Protein AF-A0AB74M9A1-F1 (afdb_monomer_lite)

InterPro domains:
  IPR001123 Amino acid exporter protein, LeuE-type [PF01810] (1-118)
  IPR001123 Amino acid exporter protein, LeuE-type [PTHR30086] (1-118)

Secondary structure (DSSP, 8-state):
-HHHHHHHHHHHHHHHHHHHTT----------TTHHHHT-HHHHHHHHHHHHHH--TTS-HHHHHHHHHHHHHHHHHHHHHHHHHHHHHHHTT--HHHHHHHHHHHHHHHHHHHHHHHH-

Foldseek 3Di:
DLVCLLVQLVVLLVVLVVLLVVPPPVPPPVDVPPVPVVPPVVVVVVCVVVLVVQADPVDDRVVSNVVVVVVVVVVVVVVVVVVVVVCVVCVVVDDPVNVSVVSNVVSVVSNVVSVVSNVD

Radius of gyration: 18.95 Å; chains: 1; bounding box: 34×35×53 Å

Organism: Escherichia coli (NCBI:txid562)

Sequence (120 aa):
FHIIKIFGGGYLIYIGLMGLINKKNKQRKEQKPFLIPLLNPKAYLFFAALIPTFIDNNTNITLNFFILGVLFIFISFLTDLIYIAISLTIRDKLTPSFSRYISICSSIFILGTGIYFIFT

Structure (mmCIF, N/CA/C/O backbone):
data_AF-A0AB74M9A1-F1
#
_entry.id   AF-A0AB74M9A1-F1
#
loop_
_atom_site.group_PDB
_atom_site.id
_atom_site.type_symbol
_atom_site.label_atom_id
_atom_site.label_alt_id
_atom_site.label_comp_id
_atom_site.label_asym_id
_atom_site.label_entity_id
_atom_site.label_seq_id
_atom_site.pdbx_PDB_ins_code
_atom_site.Cartn_x
_atom_site.Cartn_y
_atom_site.Cartn_z
_atom_site.occupancy
_atom_site.B_iso_or_equiv
_atom_site.auth_seq_id
_atom_site.auth_comp_id
_atom_site.auth_asym_id
_atom_site.auth_atom_id
_atom_site.pdbx_PDB_model_num
ATOM 1 N N . PHE A 1 1 ? -15.292 -18.903 5.356 1.00 71.56 1 PHE A N 1
ATOM 2 C CA . PHE A 1 1 ? -13.881 -18.490 5.173 1.00 71.56 1 PHE A CA 1
ATOM 3 C C . PHE A 1 1 ? -13.184 -19.155 3.981 1.00 71.56 1 PHE A C 1
ATOM 5 O O . PHE A 1 1 ? -12.481 -18.449 3.271 1.00 71.56 1 PHE A O 1
ATOM 12 N N . HIS A 1 2 ? -13.406 -20.445 3.684 1.00 79.88 2 HIS A N 1
ATOM 13 C CA . HIS A 1 2 ? -12.772 -21.125 2.533 1.00 79.88 2 HIS A CA 1
ATOM 14 C C . HIS A 1 2 ? -13.041 -20.489 1.161 1.00 79.88 2 HIS A C 1
ATOM 16 O O . HIS A 1 2 ? -12.115 -20.336 0.374 1.00 79.88 2 HIS A O 1
ATOM 22 N N . ILE A 1 3 ? -14.276 -20.057 0.894 1.00 82.69 3 ILE A N 1
ATOM 23 C CA . ILE A 1 3 ? -14.635 -19.395 -0.374 1.00 82.69 3 ILE A CA 1
ATOM 24 C C . ILE A 1 3 ? -13.776 -18.138 -0.586 1.00 82.69 3 ILE A C 1
ATOM 26 O O . ILE A 1 3 ? -13.178 -17.959 -1.640 1.00 82.69 3 ILE A O 1
ATOM 30 N N . ILE A 1 4 ? -13.628 -17.312 0.453 1.00 81.19 4 ILE A N 1
ATOM 31 C CA . ILE A 1 4 ? -12.816 -16.086 0.414 1.00 81.19 4 ILE A CA 1
ATOM 32 C C . ILE A 1 4 ? -11.333 -16.410 0.164 1.00 81.19 4 ILE A C 1
ATOM 34 O O . ILE A 1 4 ? -10.677 -15.696 -0.592 1.00 81.19 4 ILE A O 1
ATOM 38 N N . LYS A 1 5 ? -10.813 -17.502 0.744 1.00 81.62 5 LYS A N 1
ATOM 39 C CA . LYS A 1 5 ? -9.429 -17.960 0.532 1.00 81.62 5 LYS A CA 1
ATOM 40 C C . LYS A 1 5 ? -9.173 -18.394 -0.909 1.00 81.62 5 LYS A C 1
ATOM 42 O O . LYS A 1 5 ? -8.201 -17.952 -1.512 1.00 81.62 5 LYS A O 1
ATOM 47 N N . ILE A 1 6 ? -10.078 -19.187 -1.482 1.00 85.94 6 ILE A N 1
ATOM 48 C CA . ILE A 1 6 ? -9.965 -19.676 -2.863 1.00 85.94 6 ILE A CA 1
ATOM 49 C C . ILE A 1 6 ? -10.044 -18.513 -3.857 1.00 85.94 6 ILE A C 1
ATOM 51 O O . ILE A 1 6 ? -9.191 -18.401 -4.734 1.00 85.94 6 ILE A O 1
ATOM 55 N N . PHE A 1 7 ? -11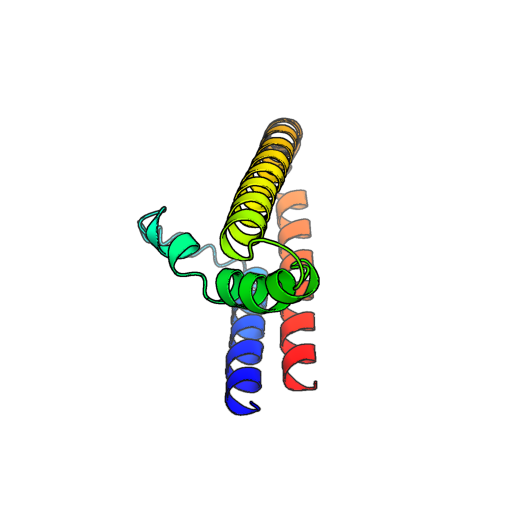.016 -17.607 -3.696 1.00 85.19 7 PHE A N 1
ATOM 56 C CA . PHE A 1 7 ? -11.138 -16.433 -4.565 1.00 85.19 7 PHE A CA 1
ATOM 57 C C . PHE A 1 7 ? -9.949 -15.473 -4.416 1.00 85.19 7 PHE A C 1
ATOM 59 O O . PHE A 1 7 ? -9.390 -15.028 -5.417 1.00 85.19 7 PHE A O 1
ATOM 66 N N . GLY A 1 8 ? -9.529 -15.176 -3.182 1.00 82.19 8 GLY A N 1
ATOM 67 C CA . GLY A 1 8 ? -8.402 -14.282 -2.914 1.00 82.19 8 GLY A CA 1
ATOM 68 C C . GLY A 1 8 ? -7.069 -14.840 -3.416 1.00 82.19 8 GLY A C 1
ATOM 69 O O . GLY A 1 8 ? -6.321 -14.139 -4.094 1.00 82.19 8 GLY A O 1
ATOM 70 N N . GLY A 1 9 ? -6.790 -16.115 -3.144 1.00 86.31 9 GLY A N 1
ATOM 71 C CA . GLY A 1 9 ? -5.580 -16.786 -3.612 1.00 86.31 9 GLY A CA 1
ATOM 72 C C . GLY A 1 9 ? -5.562 -16.981 -5.128 1.00 86.31 9 GLY A C 1
ATOM 73 O O . GLY A 1 9 ? -4.551 -16.694 -5.767 1.00 86.31 9 GLY A O 1
ATOM 74 N N . GLY A 1 10 ? -6.695 -17.357 -5.731 1.00 87.62 10 GLY A N 1
ATOM 75 C CA . GLY A 1 10 ? -6.838 -17.452 -7.186 1.00 87.62 10 GLY A CA 1
ATOM 76 C C . GLY A 1 10 ? -6.596 -16.112 -7.889 1.00 87.62 10 GLY A C 1
ATOM 77 O O . GLY A 1 10 ? -5.912 -16.061 -8.911 1.00 87.62 10 GLY A O 1
ATOM 78 N N . TYR A 1 11 ? -7.072 -15.008 -7.304 1.00 86.00 11 TYR A N 1
ATOM 79 C CA . TYR A 1 11 ? -6.801 -13.659 -7.804 1.00 86.00 11 TYR A CA 1
ATOM 80 C C . TYR A 1 11 ? -5.311 -13.287 -7.738 1.00 86.00 11 TYR A C 1
ATOM 82 O O . TYR A 1 11 ? -4.771 -12.736 -8.698 1.00 86.00 11 TYR A O 1
ATOM 90 N N . LEU A 1 12 ? -4.626 -13.619 -6.639 1.00 86.12 12 LEU A N 1
ATOM 91 C CA . LEU A 1 12 ? -3.183 -13.390 -6.502 1.00 86.12 12 LEU A CA 1
ATOM 92 C C . LEU A 1 12 ? -2.387 -14.197 -7.533 1.00 86.12 12 LEU A C 1
ATOM 94 O O . LEU A 1 12 ? -1.503 -13.646 -8.189 1.00 86.12 12 LEU A O 1
ATOM 98 N N . ILE A 1 13 ? -2.747 -15.466 -7.746 1.00 88.62 13 ILE A N 1
ATOM 99 C CA . ILE A 1 13 ? -2.129 -16.308 -8.778 1.00 88.62 13 ILE A CA 1
ATOM 100 C C . ILE A 1 13 ? -2.333 -15.692 -10.167 1.00 88.62 13 ILE A C 1
ATOM 102 O O . ILE A 1 13 ? -1.383 -15.573 -10.940 1.00 88.62 13 ILE A O 1
ATOM 106 N N . TYR A 1 14 ? -3.546 -15.228 -10.474 1.00 87.38 14 TYR A N 1
ATOM 107 C CA . TYR A 1 14 ? -3.833 -14.555 -11.739 1.00 87.38 14 TYR A CA 1
ATOM 108 C C . TYR A 1 14 ? -2.959 -13.307 -11.952 1.00 87.38 14 TYR A C 1
ATOM 110 O O . TYR A 1 14 ? -2.336 -13.166 -13.007 1.00 87.38 14 TYR A O 1
ATOM 118 N N . ILE A 1 15 ? -2.853 -12.423 -10.951 1.00 83.50 15 ILE A N 1
ATOM 119 C CA . ILE A 1 15 ? -2.007 -11.220 -11.038 1.00 83.50 15 ILE A CA 1
ATOM 120 C C . ILE A 1 15 ? -0.539 -11.586 -11.226 1.00 83.50 15 ILE A C 1
ATOM 122 O O . ILE A 1 15 ? 0.130 -10.994 -12.073 1.00 83.50 15 ILE A O 1
ATOM 126 N N . GLY A 1 16 ? -0.028 -12.541 -10.450 1.00 84.62 16 GLY A N 1
ATOM 127 C CA . GLY A 1 16 ? 1.374 -12.925 -10.528 1.00 84.62 16 GLY A CA 1
ATOM 128 C C . GLY A 1 16 ? 1.733 -13.548 -11.883 1.00 84.62 16 GLY A C 1
ATOM 129 O O . GLY A 1 16 ? 2.748 -13.182 -12.471 1.00 84.62 16 GLY A O 1
ATOM 130 N N . LEU A 1 17 ? 0.863 -14.386 -12.461 1.00 89.19 17 LEU A N 1
ATOM 131 C CA . LEU A 1 17 ? 1.036 -14.886 -13.833 1.00 89.19 17 LEU A CA 1
ATOM 132 C C . LEU A 1 17 ? 1.020 -13.746 -14.860 1.00 89.19 17 LEU A C 1
ATOM 134 O O . LEU A 1 17 ? 1.878 -13.687 -15.741 1.00 89.19 17 LEU A O 1
ATOM 138 N N . MET A 1 18 ? 0.084 -12.803 -14.733 1.00 84.56 18 MET A N 1
ATOM 139 C CA . MET A 1 18 ? 0.001 -11.644 -15.626 1.00 84.56 18 MET A CA 1
ATOM 140 C C . MET A 1 18 ? 1.259 -10.759 -15.541 1.00 84.56 18 MET A C 1
ATOM 142 O O . MET A 1 18 ? 1.730 -10.257 -16.566 1.00 84.56 18 MET A O 1
ATOM 146 N N . GLY A 1 19 ? 1.828 -10.605 -14.341 1.00 82.50 19 GLY A N 1
ATOM 147 C CA . GLY A 1 19 ? 3.080 -9.889 -14.092 1.00 82.50 19 GLY A CA 1
ATOM 148 C C . GLY A 1 19 ? 4.296 -10.545 -14.755 1.00 82.50 19 GLY A C 1
ATOM 149 O O . GLY A 1 19 ? 5.147 -9.842 -15.304 1.00 82.50 19 GLY A O 1
ATOM 150 N N . LEU A 1 20 ? 4.339 -11.882 -14.808 1.00 84.12 20 LEU A N 1
ATOM 151 C CA . LEU A 1 20 ? 5.383 -12.641 -15.512 1.00 84.12 20 LEU A CA 1
ATOM 152 C C . LEU A 1 20 ? 5.278 -12.536 -17.035 1.00 84.12 20 LEU A C 1
ATOM 154 O O . LEU A 1 20 ? 6.293 -12.445 -17.726 1.00 84.12 20 LEU A O 1
ATOM 158 N N . ILE A 1 21 ? 4.054 -12.505 -17.565 1.00 85.19 21 ILE A N 1
ATOM 159 C CA . ILE A 1 21 ? 3.797 -12.485 -19.013 1.00 85.19 21 ILE A CA 1
ATOM 160 C C . ILE A 1 21 ? 4.131 -11.107 -19.631 1.00 85.19 21 ILE A C 1
ATOM 162 O O . ILE A 1 21 ? 4.063 -10.926 -20.844 1.00 85.19 21 ILE A O 1
ATOM 166 N N . ASN A 1 22 ? 4.566 -10.126 -18.827 1.00 66.06 22 ASN A N 1
ATOM 167 C CA . ASN A 1 22 ? 4.998 -8.787 -19.251 1.00 66.06 22 ASN A CA 1
ATOM 168 C C . ASN A 1 22 ? 3.980 -8.085 -20.171 1.00 66.06 22 ASN A C 1
ATOM 170 O O . ASN A 1 22 ? 4.316 -7.184 -20.946 1.00 66.06 22 ASN A O 1
ATOM 174 N N . LYS A 1 23 ? 2.707 -8.492 -20.079 1.00 57.75 23 LYS A N 1
ATOM 175 C CA . LYS A 1 23 ? 1.598 -7.880 -20.793 1.00 57.75 23 LYS A CA 1
ATOM 176 C C . LYS A 1 23 ? 1.297 -6.591 -20.049 1.00 57.75 23 LYS A C 1
ATOM 178 O O . LYS A 1 23 ? 0.403 -6.533 -19.208 1.00 57.75 23 LYS A O 1
ATOM 183 N N . LYS A 1 24 ? 2.080 -5.548 -20.342 1.00 53.47 24 LYS A N 1
ATOM 184 C CA . LYS A 1 24 ? 1.747 -4.162 -20.007 1.00 53.47 24 LYS A CA 1
ATOM 185 C C . LYS A 1 24 ? 0.486 -3.804 -20.784 1.00 53.47 24 LYS A C 1
ATOM 187 O O . LYS A 1 24 ? 0.538 -3.062 -21.760 1.00 53.47 24 LYS A O 1
ATOM 192 N N . ASN A 1 25 ? -0.659 -4.329 -20.355 1.00 45.78 25 ASN A N 1
ATOM 193 C CA . ASN A 1 25 ? -1.940 -3.766 -20.716 1.00 45.78 25 ASN A CA 1
ATOM 194 C C . ASN A 1 25 ? -1.997 -2.427 -19.992 1.00 45.78 25 ASN A C 1
ATOM 196 O O . ASN A 1 25 ? -2.487 -2.292 -18.876 1.00 45.78 25 ASN A O 1
ATOM 200 N N . LYS A 1 26 ? -1.409 -1.429 -20.647 1.00 43.62 26 LYS A N 1
ATOM 201 C CA . LYS A 1 26 ? -1.430 -0.020 -20.287 1.00 43.62 26 LYS A CA 1
ATOM 202 C C . LYS A 1 26 ? -2.829 0.530 -20.576 1.00 43.62 26 LYS A C 1
ATOM 204 O O . LYS A 1 26 ? -2.971 1.602 -21.147 1.00 43.62 26 LYS A O 1
ATOM 209 N N . GLN A 1 27 ? -3.878 -0.203 -20.203 1.00 41.75 27 GLN A N 1
ATOM 210 C CA . GLN A 1 27 ? -5.176 0.405 -19.997 1.00 41.75 27 GLN A CA 1
ATOM 211 C C . GLN A 1 27 ? -5.020 1.222 -18.722 1.00 41.75 27 GLN A C 1
ATOM 213 O O . GLN A 1 27 ? -5.206 0.729 -17.611 1.00 41.75 27 GLN A O 1
ATOM 218 N N . ARG A 1 28 ? -4.607 2.482 -18.902 1.00 47.19 28 ARG A N 1
ATOM 219 C CA . ARG A 1 28 ? -4.925 3.553 -17.967 1.00 47.19 28 ARG A CA 1
ATOM 220 C C . ARG A 1 28 ? -6.443 3.524 -17.814 1.00 47.19 28 ARG A C 1
ATOM 222 O O . ARG A 1 28 ? -7.162 4.171 -18.561 1.00 47.19 28 ARG A O 1
ATOM 229 N N . LYS A 1 29 ? -6.942 2.736 -16.864 1.00 50.31 29 LYS A N 1
ATOM 230 C CA . LYS A 1 29 ? -8.173 3.116 -16.199 1.00 50.31 29 LYS A CA 1
ATOM 231 C C . LYS A 1 29 ? -7.795 4.395 -15.473 1.00 50.31 29 LYS A C 1
ATOM 233 O O . LYS A 1 29 ? -6.984 4.359 -14.552 1.00 50.31 29 LYS A O 1
ATOM 238 N N . GLU A 1 30 ? -8.301 5.519 -15.968 1.00 51.81 30 GLU A N 1
ATOM 239 C CA . GLU A 1 30 ? -8.382 6.784 -15.240 1.00 51.81 30 GLU A CA 1
ATOM 240 C C . GLU A 1 30 ? -9.272 6.548 -14.024 1.00 51.81 30 GLU A C 1
ATOM 242 O O . GLU A 1 30 ? -10.465 6.825 -13.973 1.00 51.81 30 GLU A O 1
ATOM 247 N N . GLN A 1 31 ? -8.698 5.845 -13.071 1.00 58.28 31 GLN A N 1
ATOM 248 C CA . GLN A 1 31 ? -9.354 5.411 -11.875 1.00 58.28 31 GLN A CA 1
ATOM 249 C C . GLN A 1 31 ? -9.100 6.528 -10.877 1.00 58.28 31 GLN A C 1
ATOM 251 O O . GLN A 1 31 ? -7.947 6.825 -10.565 1.00 58.28 31 GLN A O 1
ATOM 256 N N . LYS A 1 32 ? -10.182 7.198 -10.460 1.00 58.22 32 LYS A N 1
ATOM 257 C CA . LYS A 1 32 ? -10.157 8.333 -9.531 1.00 58.22 32 LYS A CA 1
ATOM 258 C C . LYS A 1 32 ? -9.190 8.005 -8.384 1.00 58.22 32 LYS A C 1
ATOM 260 O O . LYS A 1 32 ? -9.511 7.111 -7.595 1.00 58.22 32 LYS A O 1
ATOM 265 N N . PRO A 1 33 ? -8.036 8.692 -8.280 1.00 59.53 33 PRO A N 1
ATOM 266 C CA . PRO A 1 33 ? -6.949 8.284 -7.388 1.00 59.53 33 PRO A CA 1
ATOM 267 C C . PRO A 1 33 ? -7.362 8.291 -5.911 1.00 59.53 33 PRO A C 1
ATOM 269 O O . PRO A 1 33 ? -6.717 7.658 -5.086 1.00 59.53 33 PRO A O 1
ATOM 272 N N . PHE A 1 34 ? -8.471 8.960 -5.590 1.00 60.88 34 PHE A N 1
ATOM 273 C CA . PHE A 1 34 ? -8.968 9.119 -4.232 1.00 60.88 34 PHE A CA 1
ATOM 274 C C . PHE A 1 34 ? -9.889 7.988 -3.750 1.00 60.88 34 PHE A C 1
ATOM 276 O O . PHE A 1 34 ? -9.869 7.646 -2.573 1.00 60.88 34 PHE A O 1
ATOM 283 N N . LEU A 1 35 ? -10.699 7.382 -4.630 1.00 62.56 35 LEU A N 1
ATOM 284 C CA . LEU A 1 35 ? -11.723 6.421 -4.187 1.00 62.56 35 LEU A CA 1
ATOM 285 C C . LEU A 1 35 ? -11.152 5.031 -3.898 1.00 62.56 35 LEU A C 1
ATOM 287 O O . LEU A 1 35 ? -11.642 4.348 -3.009 1.00 62.56 35 LEU A O 1
ATOM 291 N N . ILE A 1 36 ? -10.134 4.595 -4.639 1.00 66.00 36 ILE A N 1
ATOM 292 C CA . ILE A 1 36 ? -9.611 3.225 -4.523 1.00 66.00 36 ILE A CA 1
ATOM 293 C C . ILE A 1 36 ? -8.896 2.984 -3.188 1.00 66.00 36 ILE A C 1
ATOM 295 O O . ILE A 1 36 ? -9.169 1.957 -2.569 1.00 66.00 36 ILE A O 1
ATOM 299 N N . PRO A 1 37 ? -8.034 3.898 -2.698 1.00 62.75 37 PRO A N 1
ATOM 300 C CA . PRO A 1 37 ? -7.442 3.749 -1.372 1.00 62.75 37 PRO A CA 1
ATOM 301 C C . PRO A 1 37 ? -8.490 3.902 -0.267 1.00 62.75 37 PRO A C 1
ATOM 303 O O . PRO A 1 37 ? -8.466 3.140 0.696 1.00 62.75 37 PRO A O 1
ATOM 306 N N . LEU A 1 38 ? -9.441 4.833 -0.434 1.00 63.56 38 LEU A N 1
ATOM 307 C CA . LEU A 1 38 ? -10.516 5.071 0.532 1.00 63.56 38 LEU A CA 1
ATOM 308 C C . LEU A 1 38 ? -11.476 3.881 0.643 1.00 63.56 38 LEU A C 1
ATOM 310 O O . LEU A 1 38 ? -12.096 3.690 1.672 1.00 63.56 38 LEU A O 1
ATOM 314 N N . LEU A 1 39 ? -11.602 3.058 -0.395 1.00 68.88 39 LEU A N 1
ATOM 315 C CA . LEU A 1 39 ? -12.419 1.845 -0.370 1.00 68.88 39 LEU A CA 1
ATOM 316 C C . LEU A 1 39 ? -11.599 0.592 -0.071 1.00 68.88 39 LEU A C 1
ATOM 318 O O . LEU A 1 39 ? -12.141 -0.495 -0.216 1.00 68.88 39 LEU A O 1
ATOM 322 N N . ASN A 1 40 ? -10.323 0.699 0.320 1.00 67.31 40 ASN A N 1
ATOM 323 C CA . ASN A 1 40 ? -9.465 -0.460 0.548 1.00 67.31 40 ASN A CA 1
ATOM 324 C C . ASN A 1 40 ? -9.890 -1.199 1.832 1.00 67.31 40 ASN A C 1
ATOM 326 O O . ASN A 1 40 ? -9.446 -0.832 2.925 1.00 67.31 40 ASN A O 1
ATOM 330 N N . PRO A 1 41 ? -10.697 -2.277 1.743 1.00 67.25 41 PRO A N 1
ATOM 331 C CA . PRO A 1 41 ? -11.255 -2.925 2.929 1.00 67.25 41 PRO A CA 1
ATOM 332 C C . PRO A 1 41 ? -10.151 -3.539 3.797 1.00 67.25 41 PRO A C 1
ATOM 334 O O . PRO A 1 41 ? -10.321 -3.705 5.000 1.00 67.25 41 PRO A O 1
ATOM 337 N N . LYS A 1 42 ? -8.984 -3.823 3.205 1.00 70.81 42 LYS A N 1
ATOM 338 C CA . LYS A 1 42 ? -7.813 -4.340 3.910 1.00 70.81 42 LYS A CA 1
ATOM 339 C C . LYS A 1 42 ? -7.280 -3.341 4.938 1.00 70.81 42 LYS A C 1
ATOM 341 O O . LYS A 1 42 ? -6.883 -3.764 6.018 1.00 70.81 42 LYS A O 1
ATOM 346 N N . ALA A 1 43 ? -7.295 -2.043 4.626 1.00 69.69 43 ALA A N 1
ATOM 347 C CA . ALA A 1 43 ? -6.850 -1.004 5.553 1.00 69.69 43 ALA A CA 1
ATOM 348 C C . ALA A 1 43 ? -7.796 -0.903 6.758 1.00 69.69 43 ALA A C 1
ATOM 350 O O . ALA A 1 43 ? -7.338 -0.898 7.896 1.00 69.69 43 ALA A O 1
ATOM 351 N N . TYR A 1 44 ? -9.110 -0.925 6.514 1.00 75.25 44 TYR A N 1
ATOM 352 C CA . TYR A 1 44 ? -10.119 -0.912 7.576 1.00 75.25 44 TYR A CA 1
ATOM 353 C C . TYR A 1 44 ? -10.057 -2.151 8.464 1.00 75.25 44 TYR A C 1
ATOM 355 O O . TYR A 1 44 ? -10.125 -2.026 9.680 1.00 75.25 44 TYR A O 1
ATOM 363 N N . LEU A 1 45 ? -9.885 -3.338 7.875 1.00 76.44 45 LEU A N 1
ATOM 364 C CA . LEU A 1 45 ? -9.745 -4.584 8.630 1.00 76.44 45 LEU A CA 1
ATOM 365 C C . LEU A 1 45 ? -8.484 -4.587 9.501 1.00 76.44 45 LEU A C 1
ATOM 367 O O . LEU A 1 45 ? -8.535 -5.033 10.642 1.00 76.44 45 LEU A O 1
ATOM 371 N N . PHE A 1 46 ? -7.370 -4.061 8.987 1.00 74.06 46 PHE A N 1
ATOM 372 C CA . PHE A 1 46 ? -6.130 -3.921 9.751 1.00 74.06 46 PHE A CA 1
ATOM 373 C C . PHE A 1 46 ? -6.299 -2.953 10.927 1.00 74.06 46 PHE A C 1
ATOM 375 O O . PHE A 1 46 ? -5.951 -3.285 12.057 1.00 74.06 46 PHE A O 1
ATOM 382 N N . PHE A 1 47 ? -6.909 -1.792 10.680 1.00 75.56 47 PHE A N 1
ATOM 383 C CA . PHE A 1 47 ? -7.237 -0.828 11.728 1.00 75.56 47 PHE A CA 1
ATOM 384 C C . PHE A 1 47 ? -8.179 -1.412 12.783 1.00 75.56 47 PHE A C 1
ATOM 386 O O . PHE A 1 47 ? -7.909 -1.287 13.973 1.00 75.56 47 PHE A O 1
ATOM 393 N N . ALA A 1 48 ? -9.252 -2.085 12.362 1.00 75.25 48 ALA A N 1
ATOM 394 C CA . ALA A 1 48 ? -10.220 -2.704 13.264 1.00 75.25 48 ALA A CA 1
ATOM 395 C C . ALA A 1 48 ? -9.595 -3.806 14.133 1.00 75.25 48 ALA A C 1
ATOM 397 O O . ALA A 1 48 ? -10.017 -3.989 15.270 1.00 75.25 48 ALA A O 1
ATOM 398 N N . ALA A 1 49 ? -8.586 -4.518 13.622 1.00 78.88 49 ALA A N 1
ATOM 399 C CA . ALA A 1 49 ? -7.880 -5.555 14.367 1.00 78.88 49 ALA A CA 1
ATOM 400 C C . ALA A 1 49 ? -6.836 -4.995 15.350 1.00 78.88 49 ALA A C 1
ATOM 402 O O . ALA A 1 49 ? -6.636 -5.576 16.411 1.00 78.88 49 ALA A O 1
ATOM 403 N N . LEU A 1 50 ? -6.171 -3.886 15.011 1.00 77.56 50 LEU A N 1
ATOM 404 C CA . LEU A 1 50 ? -5.049 -3.356 15.796 1.00 77.56 50 LEU A CA 1
ATOM 405 C C . LEU A 1 50 ? -5.429 -2.252 16.775 1.00 77.56 50 LEU A C 1
ATOM 407 O O . LEU A 1 50 ? -4.854 -2.176 17.854 1.00 77.56 50 LEU A O 1
ATOM 411 N N . ILE A 1 51 ? -6.392 -1.396 16.443 1.00 75.69 51 ILE A N 1
ATOM 412 C CA . ILE A 1 51 ? -6.814 -0.320 17.347 1.00 75.69 51 ILE A CA 1
ATOM 413 C C . ILE A 1 51 ? -7.213 -0.844 18.738 1.00 75.69 51 ILE A C 1
ATOM 415 O O . ILE A 1 51 ? -6.737 -0.271 19.718 1.00 75.69 51 ILE A O 1
ATOM 419 N N . PRO A 1 52 ? -8.024 -1.915 18.875 1.00 75.50 52 PRO A N 1
ATOM 420 C CA . PRO A 1 52 ? -8.469 -2.378 20.188 1.00 75.50 52 PRO A CA 1
ATOM 421 C C . PRO A 1 52 ? -7.311 -2.756 21.115 1.00 75.50 52 PRO A C 1
ATOM 423 O O . PRO A 1 52 ? -7.423 -2.580 22.320 1.00 75.50 52 PRO A O 1
ATOM 426 N N . THR A 1 53 ? -6.184 -3.226 20.567 1.00 78.19 53 THR A N 1
ATOM 427 C CA . THR A 1 53 ? -5.004 -3.594 21.366 1.00 78.19 53 THR A CA 1
ATOM 428 C C . THR A 1 53 ? -4.225 -2.404 21.926 1.00 78.19 53 THR A C 1
ATOM 430 O O . THR A 1 53 ? -3.417 -2.592 22.828 1.00 78.19 53 THR A O 1
ATOM 433 N N . PHE A 1 54 ? -4.463 -1.190 21.423 1.00 76.88 54 PHE A N 1
ATOM 434 C CA . PHE A 1 54 ? -3.784 0.029 21.875 1.00 76.88 54 PHE A CA 1
ATOM 435 C C . PHE A 1 54 ? -4.679 0.949 22.718 1.00 76.88 54 PHE A C 1
ATOM 437 O O . PHE A 1 54 ? -4.217 1.994 23.174 1.00 76.88 54 PHE A O 1
ATOM 444 N N . ILE A 1 55 ? -5.954 0.598 22.911 1.00 79.81 55 ILE A N 1
ATOM 445 C CA . ILE A 1 55 ? -6.887 1.381 23.726 1.00 79.81 55 ILE A CA 1
ATOM 446 C C . ILE A 1 55 ? -6.862 0.846 25.154 1.00 79.81 55 ILE A C 1
ATOM 448 O O . ILE A 1 55 ? -7.187 -0.313 25.397 1.00 79.81 55 ILE A O 1
ATOM 452 N N . ASP A 1 56 ? -6.527 1.719 26.101 1.00 77.31 56 ASP A N 1
ATOM 453 C CA . ASP A 1 56 ? -6.635 1.420 27.525 1.00 77.31 56 ASP A CA 1
ATOM 454 C C . ASP A 1 56 ? -8.046 1.760 28.038 1.00 77.31 56 ASP A C 1
ATOM 456 O O . ASP A 1 56 ? -8.523 2.890 27.880 1.00 77.31 56 ASP A O 1
ATOM 460 N N . ASN A 1 57 ? -8.728 0.789 28.652 1.00 73.50 57 ASN A N 1
ATOM 461 C CA . ASN A 1 57 ? -10.148 0.894 29.025 1.00 73.50 57 ASN A CA 1
ATOM 462 C C . ASN A 1 57 ? -10.420 1.900 30.160 1.00 73.50 57 ASN A C 1
ATOM 464 O O . ASN A 1 57 ? -11.568 2.277 30.377 1.00 73.50 57 ASN A O 1
ATOM 468 N N . ASN A 1 58 ? -9.381 2.354 30.867 1.00 74.38 58 ASN A N 1
ATOM 469 C CA . ASN A 1 58 ? -9.487 3.314 31.973 1.00 74.38 58 ASN A CA 1
ATOM 470 C C . ASN A 1 58 ? -9.466 4.791 31.537 1.00 74.38 58 ASN A C 1
ATOM 472 O O . ASN A 1 58 ? -9.464 5.686 32.381 1.00 74.38 58 ASN A O 1
ATOM 476 N N . THR A 1 59 ? -9.430 5.074 30.233 1.00 76.31 59 THR A N 1
ATOM 477 C CA . THR A 1 59 ? -9.280 6.435 29.690 1.00 76.31 59 THR A CA 1
ATOM 478 C C . THR A 1 59 ? -10.353 6.756 28.646 1.00 76.31 59 THR A C 1
ATOM 480 O O . THR A 1 59 ? -11.157 5.904 28.27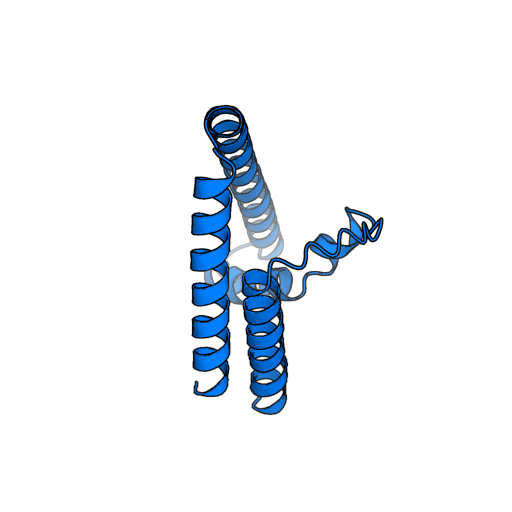1 1.00 76.31 59 THR A O 1
ATOM 483 N N . ASN A 1 60 ? -10.416 8.010 28.182 1.00 84.00 60 ASN A N 1
ATOM 484 C CA . ASN A 1 60 ? -11.392 8.417 27.170 1.00 84.00 60 ASN A CA 1
ATOM 485 C C . ASN A 1 60 ? -11.090 7.735 25.820 1.00 84.00 60 ASN A C 1
ATOM 487 O O . ASN A 1 60 ? -10.205 8.159 25.075 1.00 84.00 60 ASN A O 1
ATOM 491 N N . ILE A 1 61 ? -11.865 6.695 25.507 1.00 84.06 61 ILE A N 1
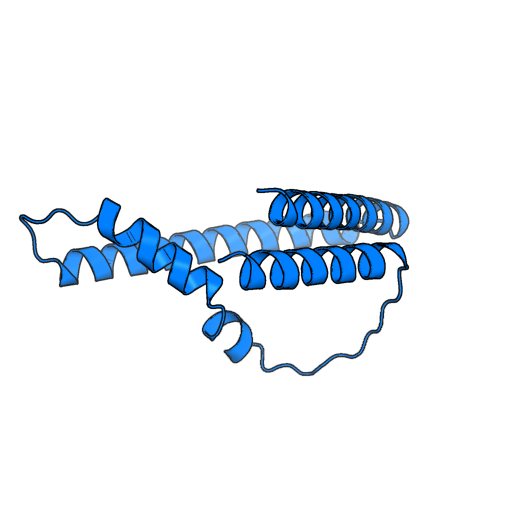ATOM 492 C CA . ILE A 1 61 ? -11.733 5.850 24.311 1.00 84.06 61 ILE A CA 1
ATOM 493 C C . ILE A 1 61 ? -11.695 6.682 23.022 1.00 84.06 61 ILE A C 1
ATOM 495 O O . ILE A 1 61 ? -10.871 6.424 22.144 1.00 84.06 61 ILE A O 1
ATOM 499 N N . THR A 1 62 ? -12.545 7.709 22.915 1.00 85.06 62 THR A N 1
ATOM 500 C CA . THR A 1 62 ? -12.622 8.582 21.733 1.00 85.06 62 THR A CA 1
ATOM 501 C C . THR A 1 62 ? -11.312 9.329 21.502 1.00 85.06 62 THR A C 1
ATOM 503 O O . THR A 1 62 ? -10.847 9.443 20.368 1.00 85.06 62 THR A O 1
ATOM 506 N N . LEU A 1 63 ? -10.694 9.815 22.580 1.00 86.56 63 LEU A N 1
ATOM 507 C CA . LEU A 1 63 ? -9.449 10.573 22.517 1.00 86.56 63 LEU A CA 1
ATOM 508 C C . LEU A 1 63 ? -8.266 9.665 22.144 1.00 86.56 63 LEU A C 1
ATOM 510 O O . LEU A 1 63 ? -7.473 10.032 21.278 1.00 86.56 63 LEU A O 1
ATOM 514 N N . ASN A 1 64 ? -8.201 8.450 22.696 1.00 84.19 64 ASN A N 1
ATOM 515 C CA . ASN A 1 64 ? -7.186 7.459 22.319 1.00 84.19 64 ASN A CA 1
ATOM 516 C C . ASN A 1 64 ? -7.293 7.062 20.848 1.00 84.19 64 ASN A C 1
ATOM 518 O O . ASN A 1 64 ? -6.288 7.039 20.141 1.00 84.19 64 ASN A O 1
ATOM 522 N N . PHE A 1 65 ? -8.512 6.794 20.371 1.00 83.94 65 PHE A N 1
ATOM 523 C CA . PHE A 1 65 ? -8.755 6.456 18.971 1.00 83.94 65 PHE A CA 1
ATOM 524 C C . PHE A 1 65 ? -8.305 7.588 18.038 1.00 83.94 65 PHE A C 1
ATOM 526 O O . PHE A 1 65 ? -7.650 7.336 17.026 1.00 83.94 65 PHE A O 1
ATOM 533 N N . PHE A 1 66 ? -8.613 8.840 18.394 1.00 86.81 66 PHE A N 1
ATOM 534 C CA . PHE A 1 66 ? -8.208 10.008 17.616 1.00 86.81 66 PHE A CA 1
ATOM 535 C C . PHE A 1 66 ? -6.683 10.159 17.553 1.00 86.81 66 PHE A C 1
ATOM 537 O O . PHE A 1 66 ? -6.131 10.300 16.462 1.00 86.81 66 PHE A O 1
ATOM 544 N N . ILE A 1 67 ? -5.991 10.058 18.694 1.00 88.44 67 ILE A N 1
ATOM 545 C CA . ILE A 1 67 ? -4.522 10.121 18.751 1.00 88.44 67 ILE A CA 1
ATOM 546 C C . ILE A 1 67 ? -3.897 9.005 17.908 1.00 88.44 67 ILE A C 1
ATOM 548 O O . ILE A 1 67 ? -2.992 9.273 17.117 1.00 88.44 67 ILE A O 1
ATOM 552 N N . LEU A 1 68 ? -4.395 7.770 18.030 1.00 86.81 68 LEU A N 1
ATOM 553 C CA . LEU A 1 68 ? -3.866 6.634 17.276 1.00 86.81 68 LEU A CA 1
ATOM 554 C C . LEU A 1 68 ? -4.075 6.801 15.767 1.00 86.81 68 LEU A C 1
ATOM 556 O O . LEU A 1 68 ? -3.170 6.518 14.983 1.00 86.81 68 LEU A O 1
ATOM 560 N N . GLY A 1 69 ? -5.245 7.300 15.358 1.00 84.94 69 GLY A N 1
ATOM 561 C CA . GLY A 1 69 ? -5.543 7.608 13.962 1.00 84.94 69 GLY A CA 1
ATOM 562 C C . GLY A 1 69 ? -4.605 8.674 13.390 1.00 84.94 69 GLY A C 1
ATOM 563 O O . GLY A 1 69 ? -4.042 8.480 12.313 1.00 84.94 69 GLY A O 1
ATOM 564 N N . VAL A 1 70 ? -4.378 9.767 14.128 1.00 89.44 70 VAL A N 1
ATOM 565 C CA . VAL A 1 70 ? -3.446 10.834 13.725 1.00 89.44 70 VAL A CA 1
ATOM 566 C C . VAL A 1 70 ? -2.016 10.304 13.617 1.00 89.44 70 VAL A C 1
ATOM 568 O O . VAL A 1 70 ? -1.355 10.551 12.609 1.00 89.44 70 VAL A O 1
ATOM 571 N N . LEU A 1 71 ? -1.549 9.533 14.604 1.00 90.44 71 LEU A N 1
ATOM 572 C CA . LEU A 1 71 ? -0.222 8.912 14.577 1.00 90.44 71 LEU A CA 1
ATOM 573 C C . LEU A 1 71 ? -0.059 7.973 13.382 1.00 90.44 71 LEU A C 1
ATOM 575 O O . LEU A 1 71 ? 0.952 8.040 12.686 1.00 90.44 71 LEU A O 1
ATOM 579 N N . PHE A 1 72 ? -1.057 7.135 13.102 1.00 85.75 72 PHE A N 1
ATOM 580 C CA . PHE A 1 72 ? -1.017 6.239 11.953 1.00 85.75 72 PHE A CA 1
ATOM 581 C C . PHE A 1 72 ? -0.913 7.010 10.635 1.00 85.75 72 PHE A C 1
ATOM 583 O O . PHE A 1 72 ? -0.082 6.667 9.792 1.00 85.75 72 PHE A O 1
ATOM 590 N N . ILE A 1 73 ? -1.738 8.048 10.447 1.00 86.88 73 ILE A N 1
ATOM 591 C CA . ILE A 1 73 ? -1.712 8.874 9.233 1.00 86.88 73 ILE A CA 1
ATOM 592 C C . ILE A 1 73 ? -0.349 9.553 9.099 1.00 86.88 73 ILE A C 1
ATOM 594 O O . ILE A 1 73 ? 0.237 9.532 8.019 1.00 86.88 73 ILE A O 1
ATOM 598 N N . PHE A 1 74 ? 0.180 10.102 10.192 1.00 92.88 74 PHE A N 1
ATOM 599 C CA . PHE A 1 74 ? 1.474 10.774 10.205 1.00 92.88 74 PHE A CA 1
ATOM 600 C C . PHE A 1 74 ? 2.623 9.830 9.831 1.00 92.88 74 PHE A C 1
ATOM 602 O O . PHE A 1 74 ? 3.424 10.151 8.955 1.00 92.88 74 PHE A O 1
ATOM 609 N N . ILE A 1 75 ? 2.680 8.640 10.436 1.00 91.12 75 ILE A N 1
ATOM 610 C CA . ILE A 1 75 ? 3.712 7.634 10.146 1.00 91.12 75 ILE A CA 1
ATOM 611 C C . ILE A 1 75 ? 3.584 7.119 8.709 1.00 91.12 75 ILE A C 1
ATOM 613 O O . ILE A 1 75 ? 4.594 6.985 8.015 1.00 91.12 75 ILE A O 1
ATOM 617 N N . SER A 1 76 ? 2.359 6.855 8.248 1.00 88.06 76 SER A N 1
ATOM 618 C CA . SER A 1 76 ? 2.104 6.410 6.872 1.00 88.06 76 SER A CA 1
ATOM 619 C C . SER A 1 76 ? 2.578 7.456 5.867 1.00 88.06 76 SER A C 1
ATOM 621 O O . SER A 1 76 ? 3.330 7.138 4.951 1.00 88.06 76 SER A O 1
ATOM 623 N N . PHE A 1 77 ? 2.228 8.723 6.100 1.00 89.06 77 PHE A N 1
ATOM 624 C CA . PHE A 1 77 ? 2.661 9.836 5.265 1.00 89.06 77 PHE A CA 1
ATOM 625 C C . PHE A 1 77 ? 4.186 9.986 5.249 1.00 89.06 77 PHE A C 1
ATOM 627 O O . PHE A 1 77 ? 4.782 10.119 4.182 1.00 89.06 77 PHE A O 1
ATOM 634 N N . LEU A 1 78 ? 4.839 9.913 6.411 1.00 95.94 78 LEU A N 1
ATOM 635 C CA . LEU A 1 78 ? 6.294 10.018 6.500 1.00 95.94 78 LEU A CA 1
ATOM 636 C C . LEU A 1 78 ? 6.992 8.866 5.763 1.00 95.94 78 LEU A C 1
ATOM 638 O O . LEU A 1 78 ? 7.974 9.082 5.056 1.00 95.94 78 LEU A O 1
ATOM 642 N N . THR A 1 79 ? 6.455 7.654 5.887 1.00 92.75 79 THR A N 1
ATOM 643 C CA . THR A 1 79 ? 6.959 6.466 5.193 1.00 92.75 79 THR A CA 1
ATOM 644 C C . THR A 1 79 ? 6.830 6.623 3.677 1.00 92.75 79 THR A C 1
ATOM 646 O O . THR A 1 79 ? 7.795 6.381 2.952 1.00 92.75 79 THR A O 1
ATOM 649 N N . ASP A 1 80 ? 5.686 7.109 3.192 1.00 90.12 80 ASP A N 1
ATOM 650 C CA . ASP A 1 80 ? 5.470 7.380 1.768 1.00 90.12 80 ASP A CA 1
ATOM 651 C C . ASP A 1 80 ? 6.423 8.461 1.240 1.00 90.12 80 ASP A C 1
ATOM 653 O O . ASP A 1 80 ? 6.999 8.301 0.162 1.00 90.12 80 ASP A O 1
ATOM 657 N N . LEU A 1 81 ? 6.667 9.531 2.007 1.00 94.50 81 LEU A N 1
ATOM 658 C CA . LEU A 1 81 ? 7.651 10.556 1.639 1.00 94.50 81 LEU A CA 1
ATOM 659 C C . LEU A 1 81 ? 9.065 9.980 1.511 1.00 94.50 81 LEU A C 1
ATOM 661 O O . LEU A 1 81 ? 9.775 10.305 0.557 1.00 94.50 81 LEU A O 1
ATOM 665 N N . ILE A 1 82 ? 9.465 9.102 2.434 1.00 95.56 82 ILE A N 1
ATOM 666 C CA . ILE A 1 82 ? 10.758 8.412 2.373 1.00 95.56 82 ILE A CA 1
ATOM 667 C C . ILE A 1 82 ? 10.836 7.553 1.104 1.00 95.56 82 ILE A C 1
ATOM 669 O O . ILE A 1 82 ? 11.820 7.635 0.366 1.00 95.56 82 ILE A O 1
ATOM 673 N N . TYR A 1 83 ? 9.789 6.783 0.795 1.00 90.75 83 TYR A N 1
ATOM 674 C CA . TYR A 1 83 ? 9.736 5.985 -0.431 1.00 90.75 83 TYR A CA 1
ATOM 675 C C . TYR A 1 83 ? 9.814 6.841 -1.696 1.00 90.75 83 TYR A C 1
ATOM 677 O O . TYR A 1 83 ? 10.514 6.464 -2.637 1.00 90.75 83 TYR A O 1
ATOM 685 N N . ILE A 1 84 ? 9.153 8.000 -1.725 1.00 92.44 84 ILE A N 1
ATOM 686 C CA . ILE A 1 84 ? 9.235 8.941 -2.847 1.00 92.44 84 ILE A CA 1
ATOM 687 C C . ILE A 1 84 ? 10.669 9.455 -3.002 1.00 92.44 84 ILE A C 1
ATOM 689 O O . ILE A 1 84 ? 11.214 9.394 -4.103 1.00 92.44 84 ILE A O 1
ATOM 693 N N . ALA A 1 85 ? 11.310 9.902 -1.920 1.00 93.31 85 ALA A N 1
ATOM 694 C CA . ALA A 1 85 ? 12.683 10.408 -1.960 1.00 93.31 85 ALA A CA 1
ATOM 695 C C . ALA A 1 85 ? 13.676 9.348 -2.477 1.00 93.31 85 ALA A C 1
ATOM 697 O O . ALA A 1 85 ? 14.497 9.617 -3.362 1.00 93.31 85 ALA A O 1
ATOM 698 N N . ILE A 1 86 ? 13.547 8.110 -1.989 1.00 91.56 86 ILE A N 1
ATOM 699 C CA . ILE A 1 86 ? 14.339 6.967 -2.458 1.00 91.56 86 ILE A CA 1
ATOM 700 C C . ILE A 1 86 ? 14.045 6.697 -3.937 1.00 91.56 86 ILE A C 1
ATOM 702 O O . ILE A 1 86 ? 14.967 6.584 -4.746 1.00 91.56 86 ILE A O 1
ATOM 706 N N . SER A 1 87 ? 12.769 6.642 -4.323 1.00 88.56 87 SER A N 1
ATOM 707 C CA . SER A 1 87 ? 12.370 6.374 -5.703 1.00 88.56 87 SER A CA 1
ATOM 708 C C . SER A 1 87 ? 12.916 7.418 -6.670 1.00 88.56 87 SER A C 1
ATOM 710 O O . SER A 1 87 ? 13.317 7.040 -7.767 1.00 88.56 87 SER A O 1
ATOM 712 N N . LEU A 1 88 ? 12.947 8.701 -6.298 1.00 89.94 88 LEU A N 1
ATOM 713 C CA . LEU A 1 88 ? 13.514 9.765 -7.129 1.00 89.94 88 LEU A CA 1
ATOM 714 C C . LEU A 1 88 ? 15.019 9.572 -7.335 1.00 89.94 88 LEU A C 1
ATOM 716 O O . LEU A 1 88 ? 15.502 9.712 -8.451 1.00 89.94 88 LEU A O 1
ATOM 720 N N . THR A 1 89 ? 15.737 9.161 -6.290 1.00 88.50 89 THR A N 1
ATOM 721 C CA . THR A 1 89 ? 17.191 8.944 -6.347 1.00 88.50 89 THR A CA 1
ATOM 722 C C . THR A 1 89 ? 17.577 7.754 -7.230 1.00 88.50 89 THR A C 1
ATOM 724 O O . THR A 1 89 ? 18.586 7.786 -7.935 1.00 88.50 89 THR A O 1
ATOM 727 N N . ILE A 1 90 ? 16.793 6.672 -7.188 1.00 87.56 90 ILE A N 1
ATOM 728 C CA . ILE A 1 90 ? 17.108 5.430 -7.911 1.00 87.56 90 ILE A CA 1
ATOM 729 C C . ILE A 1 90 ? 16.524 5.452 -9.337 1.00 87.56 90 ILE A C 1
ATOM 731 O O . ILE A 1 90 ? 17.007 4.729 -10.208 1.00 87.56 90 ILE A O 1
ATOM 735 N N . ARG A 1 91 ? 15.527 6.304 -9.619 1.00 82.62 91 ARG A N 1
ATOM 736 C CA . ARG A 1 91 ? 14.843 6.374 -10.923 1.00 82.62 91 ARG A CA 1
ATOM 737 C C . ARG A 1 91 ? 15.806 6.517 -12.098 1.00 82.62 91 ARG A C 1
ATOM 739 O O . ARG A 1 91 ? 15.654 5.791 -13.076 1.00 82.62 91 ARG A O 1
ATOM 746 N N . ASP A 1 92 ? 16.804 7.384 -11.976 1.00 80.88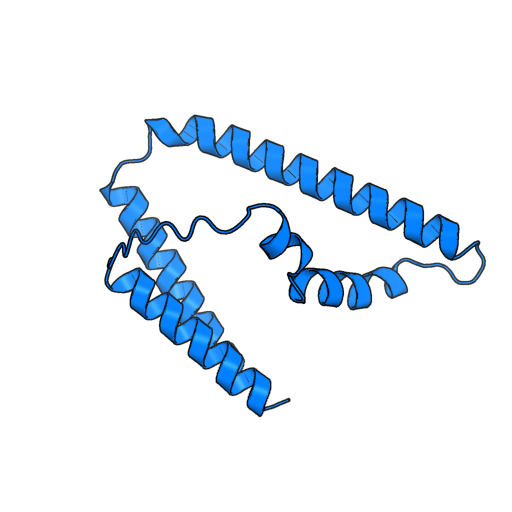 92 ASP A N 1
ATOM 747 C CA . ASP A 1 92 ? 17.749 7.660 -13.066 1.00 80.88 92 ASP A CA 1
ATOM 748 C C . ASP A 1 92 ? 18.813 6.562 -13.225 1.00 80.88 92 ASP A C 1
ATOM 750 O O . ASP A 1 92 ? 19.450 6.446 -14.269 1.00 80.88 92 ASP A O 1
ATOM 754 N N . LYS A 1 93 ? 18.977 5.704 -12.209 1.00 81.38 93 LYS A N 1
A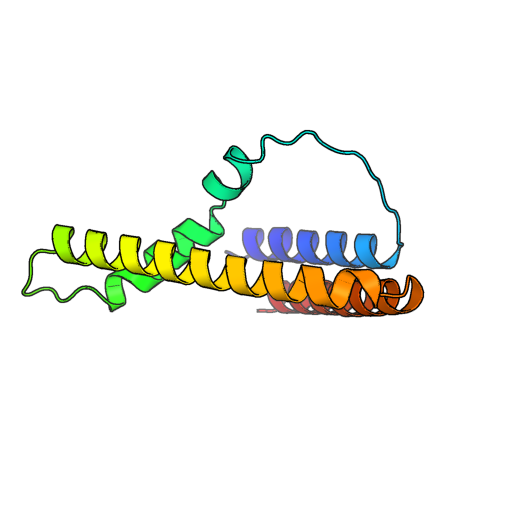TOM 755 C CA . LYS A 1 93 ? 19.907 4.562 -12.209 1.00 81.38 93 LYS A CA 1
ATOM 756 C C . LYS A 1 93 ? 19.227 3.237 -12.574 1.00 81.38 93 LYS A C 1
ATOM 758 O O . LYS A 1 93 ? 19.901 2.215 -12.708 1.00 81.38 93 LYS A O 1
ATOM 763 N N . LEU A 1 94 ? 17.899 3.222 -12.722 1.00 83.31 94 LEU A N 1
ATOM 764 C CA . LEU A 1 94 ? 17.127 2.008 -12.972 1.00 83.31 94 LEU A CA 1
ATOM 765 C C . LEU A 1 94 ? 17.176 1.625 -14.457 1.00 83.31 94 LEU A C 1
ATOM 767 O O . LEU A 1 94 ? 16.487 2.201 -15.298 1.00 83.31 94 LEU A O 1
ATOM 771 N N . THR A 1 95 ? 17.959 0.600 -14.790 1.00 86.81 95 THR A N 1
ATOM 772 C CA . THR A 1 95 ? 17.955 0.043 -16.147 1.00 86.81 95 THR A CA 1
ATOM 773 C C . THR A 1 95 ? 16.676 -0.766 -16.405 1.00 86.81 95 THR A C 1
ATOM 775 O O . THR A 1 95 ? 16.126 -1.392 -15.488 1.00 86.81 95 THR A O 1
ATOM 778 N N . PRO A 1 96 ? 16.188 -0.819 -17.660 1.00 80.88 96 PRO A N 1
ATOM 779 C CA . PRO A 1 96 ? 14.989 -1.587 -18.006 1.00 80.88 96 PRO A CA 1
ATOM 780 C C . PRO A 1 96 ? 15.126 -3.082 -17.674 1.00 80.88 96 PRO A C 1
ATOM 782 O O . PRO A 1 96 ? 14.146 -3.714 -17.278 1.00 80.88 96 PRO A O 1
ATOM 785 N N . SER A 1 97 ? 16.338 -3.638 -17.768 1.00 82.88 97 SER A N 1
ATOM 786 C CA . SER A 1 97 ? 16.634 -5.028 -17.400 1.00 82.88 97 SER A CA 1
ATOM 787 C C . SER A 1 97 ? 16.512 -5.271 -15.893 1.00 82.88 97 SER A C 1
ATOM 789 O O . SER A 1 97 ? 15.904 -6.257 -15.479 1.00 82.88 97 SER A O 1
ATOM 791 N N . PHE A 1 98 ? 17.017 -4.351 -15.064 1.00 84.94 98 PHE A N 1
ATOM 792 C CA . PHE A 1 98 ? 16.915 -4.456 -13.607 1.00 84.94 98 PHE A CA 1
ATOM 793 C C . PHE A 1 98 ? 15.467 -4.302 -13.123 1.00 84.94 98 PHE A C 1
ATOM 795 O O . PHE A 1 98 ? 14.985 -5.100 -12.320 1.00 84.94 98 PHE A O 1
ATOM 802 N N . SER A 1 99 ? 14.725 -3.346 -13.693 1.00 81.75 99 SER A N 1
ATOM 803 C CA . SER A 1 99 ? 13.288 -3.189 -13.433 1.00 81.75 99 SER A CA 1
ATOM 804 C C . SER A 1 99 ? 12.495 -4.452 -13.802 1.00 81.75 99 SER A C 1
ATOM 806 O O . SER A 1 99 ? 11.598 -4.859 -13.061 1.00 81.75 99 SER A O 1
ATOM 808 N N . ARG A 1 100 ? 12.860 -5.127 -14.903 1.00 83.69 100 ARG A N 1
ATOM 809 C CA . ARG A 1 100 ? 12.257 -6.408 -15.294 1.00 83.69 100 ARG A CA 1
ATOM 810 C C . ARG A 1 100 ? 12.554 -7.516 -14.284 1.00 83.69 100 ARG A C 1
ATOM 812 O O . ARG A 1 100 ? 11.638 -8.258 -13.945 1.00 83.69 100 ARG A O 1
ATOM 819 N N . TYR A 1 101 ? 13.786 -7.615 -13.784 1.00 87.25 101 TYR A N 1
ATOM 820 C CA . TYR A 1 101 ? 14.146 -8.607 -12.767 1.00 87.25 101 TYR A CA 1
ATOM 821 C C . TYR A 1 101 ? 13.335 -8.417 -11.479 1.00 87.25 101 TYR A C 1
ATOM 823 O O . TYR A 1 101 ? 12.707 -9.356 -10.996 1.00 87.25 101 TYR A O 1
ATOM 831 N N . ILE A 1 102 ? 13.246 -7.178 -10.989 1.00 86.38 102 ILE A N 1
ATOM 832 C CA . ILE A 1 102 ? 12.421 -6.822 -9.825 1.00 86.38 102 ILE A CA 1
ATOM 833 C C . ILE A 1 102 ? 10.947 -7.174 -10.049 1.00 86.38 102 ILE A C 1
ATOM 835 O O . ILE A 1 102 ? 10.312 -7.753 -9.168 1.00 86.38 102 ILE A O 1
ATOM 839 N N . SER A 1 103 ? 10.408 -6.879 -11.236 1.00 84.88 103 SER A N 1
ATOM 840 C CA . SER A 1 103 ? 9.025 -7.219 -11.587 1.00 84.88 103 SER A CA 1
ATOM 841 C C . SER A 1 103 ? 8.782 -8.729 -11.577 1.00 84.88 103 SER A C 1
ATOM 843 O O . SER A 1 103 ? 7.737 -9.177 -11.105 1.00 84.88 103 SER A O 1
ATOM 845 N N . ILE A 1 104 ? 9.733 -9.524 -12.074 1.00 88.00 104 ILE A N 1
ATOM 846 C CA . ILE A 1 104 ? 9.644 -10.989 -12.080 1.00 88.00 104 ILE A CA 1
ATOM 847 C C . ILE A 1 104 ? 9.688 -11.526 -10.649 1.00 88.00 104 ILE A C 1
ATOM 849 O O . ILE A 1 104 ? 8.794 -12.276 -10.267 1.00 88.00 104 ILE A O 1
ATOM 853 N N . CYS A 1 105 ? 10.653 -11.096 -9.833 1.00 90.50 105 CYS A N 1
ATOM 854 C CA . CYS A 1 105 ? 10.754 -11.510 -8.431 1.00 90.50 105 CYS A CA 1
ATOM 855 C C . CYS A 1 105 ? 9.486 -11.164 -7.639 1.00 90.50 105 CYS A C 1
ATOM 857 O O . CYS A 1 105 ? 8.958 -12.009 -6.919 1.00 90.50 105 CYS A O 1
ATOM 859 N N . SER A 1 106 ? 8.950 -9.953 -7.820 1.00 87.75 106 SER A N 1
ATOM 860 C CA . SER A 1 106 ? 7.686 -9.537 -7.203 1.00 87.75 106 SER A CA 1
ATOM 861 C C . SER A 1 106 ? 6.516 -10.416 -7.655 1.00 87.75 106 SER A C 1
ATOM 863 O O . SER A 1 106 ? 5.718 -10.851 -6.829 1.00 87.75 106 SER A O 1
ATOM 865 N N . SER A 1 107 ? 6.448 -10.754 -8.945 1.00 87.50 107 SER A N 1
ATOM 866 C CA . SER A 1 107 ? 5.393 -11.613 -9.496 1.00 87.50 107 SER A CA 1
ATOM 867 C C . SER A 1 107 ? 5.466 -13.047 -8.963 1.00 87.50 107 SER A C 1
ATOM 869 O O . SER A 1 107 ? 4.437 -13.628 -8.624 1.00 87.50 107 SER A O 1
ATOM 871 N N . ILE A 1 108 ? 6.675 -13.603 -8.826 1.00 92.00 108 ILE A N 1
ATOM 872 C CA . ILE A 1 108 ? 6.911 -14.917 -8.206 1.00 92.00 108 ILE A CA 1
ATOM 873 C C . ILE A 1 108 ? 6.493 -14.894 -6.734 1.00 92.00 108 ILE A C 1
ATOM 875 O O . ILE A 1 108 ? 5.831 -15.816 -6.266 1.00 92.00 108 ILE A O 1
ATOM 879 N N . PHE A 1 109 ? 6.826 -13.826 -6.009 1.00 92.50 109 PHE A N 1
ATOM 880 C CA . PHE A 1 109 ? 6.420 -13.669 -4.616 1.00 92.50 109 PHE A CA 1
ATOM 881 C C . PHE A 1 109 ? 4.891 -13.606 -4.474 1.00 92.50 109 PHE A C 1
ATOM 883 O O . PHE A 1 109 ? 4.310 -14.296 -3.638 1.00 92.50 109 PHE A O 1
ATOM 890 N N . ILE A 1 110 ? 4.214 -12.848 -5.342 1.00 88.69 110 ILE A N 1
ATOM 891 C CA . ILE A 1 110 ? 2.746 -12.782 -5.386 1.00 88.69 110 ILE A CA 1
ATOM 892 C C . ILE A 1 110 ? 2.144 -14.165 -5.678 1.00 88.69 110 ILE A C 1
ATOM 894 O O . ILE A 1 110 ? 1.201 -14.569 -5.001 1.00 88.69 110 ILE A O 1
ATOM 898 N N . LEU A 1 111 ? 2.714 -14.926 -6.618 1.00 89.94 111 LEU A N 1
ATOM 899 C CA . LEU A 1 111 ? 2.293 -16.306 -6.887 1.00 89.94 111 LEU A CA 1
ATOM 900 C C . LEU A 1 111 ? 2.429 -17.192 -5.651 1.00 89.94 111 LEU A C 1
ATOM 902 O O . LEU A 1 111 ? 1.470 -17.859 -5.269 1.00 89.94 111 LEU A O 1
ATOM 906 N N . GLY A 1 112 ? 3.598 -17.163 -5.008 1.00 91.00 112 GLY A N 1
ATOM 907 C CA . GLY A 1 112 ? 3.872 -17.942 -3.804 1.00 91.00 112 GLY A CA 1
ATOM 908 C C . GLY A 1 112 ? 2.898 -17.620 -2.672 1.00 91.00 112 GLY A C 1
ATOM 909 O O . GLY A 1 112 ? 2.333 -18.531 -2.070 1.00 91.00 112 GLY A O 1
ATOM 910 N N . THR A 1 113 ? 2.625 -16.333 -2.432 1.00 88.88 113 THR A N 1
ATOM 911 C CA . THR A 1 113 ? 1.642 -15.918 -1.416 1.00 88.88 113 THR A CA 1
ATOM 912 C C . THR A 1 113 ? 0.218 -16.352 -1.768 1.00 88.88 113 THR A C 1
ATOM 914 O O . THR A 1 113 ? -0.503 -16.805 -0.883 1.00 88.88 113 THR A O 1
ATOM 917 N N . GLY A 1 114 ? -0.183 -16.283 -3.042 1.00 87.12 114 GLY A N 1
ATOM 918 C CA . GLY A 1 114 ? -1.494 -16.749 -3.501 1.00 87.12 114 GLY A CA 1
ATOM 919 C C . GLY A 1 114 ? -1.694 -18.250 -3.304 1.00 87.12 114 GLY A C 1
ATOM 920 O O . GLY A 1 114 ? -2.740 -18.664 -2.811 1.00 87.12 114 GLY A O 1
ATOM 921 N N . ILE A 1 115 ? -0.672 -19.051 -3.617 1.00 90.94 115 ILE A N 1
ATOM 922 C CA . ILE A 1 115 ? -0.664 -20.500 -3.382 1.00 90.94 115 ILE A CA 1
ATOM 923 C C . ILE A 1 115 ? -0.771 -20.780 -1.879 1.00 90.94 115 ILE A C 1
ATOM 925 O O . ILE A 1 115 ? -1.692 -21.470 -1.450 1.00 90.94 115 ILE A O 1
ATOM 929 N N . TYR A 1 116 ? 0.109 -20.188 -1.066 1.00 91.50 116 TYR A N 1
ATOM 930 C CA . TYR A 1 116 ? 0.116 -20.373 0.389 1.00 91.50 116 TYR A CA 1
ATOM 931 C C . TYR A 1 116 ? -1.236 -20.032 1.038 1.00 91.50 116 TYR A C 1
ATOM 933 O O . TYR A 1 116 ? -1.715 -20.761 1.906 1.00 91.50 116 TYR A O 1
ATOM 941 N N . PHE A 1 117 ? -1.885 -18.959 0.578 1.00 86.81 117 PHE A N 1
ATOM 942 C CA . PHE A 1 117 ? -3.172 -18.495 1.100 1.00 86.81 117 PHE A CA 1
ATOM 943 C C . PHE A 1 117 ? -4.350 -19.437 0.800 1.00 86.81 117 PHE A C 1
ATOM 945 O O . PHE A 1 117 ? -5.357 -19.394 1.502 1.00 86.81 117 PHE A O 1
ATOM 952 N N . ILE A 1 118 ? -4.246 -20.283 -0.230 1.00 88.44 118 ILE A N 1
ATOM 953 C CA . ILE A 1 118 ? -5.254 -21.314 -0.532 1.00 88.44 118 ILE A CA 1
ATOM 954 C C . ILE A 1 118 ? -5.095 -22.515 0.408 1.00 88.44 118 ILE A C 1
ATOM 956 O O . ILE A 1 118 ? -6.098 -23.118 0.791 1.00 88.44 118 ILE A O 1
ATOM 960 N N . PHE A 1 119 ? -3.852 -22.856 0.767 1.00 84.25 119 PHE A N 1
ATOM 961 C CA . PHE A 1 119 ? -3.526 -24.031 1.583 1.00 84.25 119 PHE A CA 1
ATOM 962 C C . PHE A 1 119 ? -3.590 -23.791 3.099 1.00 84.25 119 PHE A C 1
ATOM 964 O O . PHE A 1 119 ? -3.744 -24.756 3.843 1.00 84.25 119 PHE A O 1
ATOM 971 N N . THR A 1 120 ? -3.487 -22.539 3.555 1.00 80.94 120 THR A N 1
ATOM 972 C CA . THR A 1 120 ? -3.710 -22.145 4.962 1.00 80.94 120 THR A CA 1
ATOM 973 C C . THR A 1 120 ? -5.178 -21.869 5.196 1.00 80.94 120 THR A C 1
ATOM 975 O O . THR A 1 120 ? -5.797 -22.364 6.161 1.00 80.94 120 TH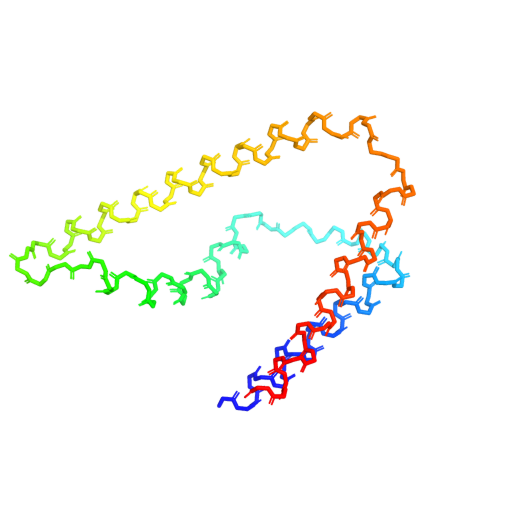R A O 1
#

pLDDT: mean 80.29, std 11.89, range [41.75, 95.94]